Protein AF-A0A7V2V5F7-F1 (afdb_monomer_lite)

Structure (mmCIF, N/CA/C/O backbone):
data_AF-A0A7V2V5F7-F1
#
_entry.id   AF-A0A7V2V5F7-F1
#
loop_
_atom_site.group_PDB
_atom_site.id
_atom_site.type_symbol
_atom_site.label_atom_id
_atom_site.label_alt_id
_atom_site.label_comp_id
_atom_site.label_asym_id
_atom_site.label_entity_id
_atom_site.label_seq_id
_atom_site.pdbx_PDB_ins_code
_atom_site.Cartn_x
_atom_site.Cartn_y
_atom_site.Cartn_z
_atom_site.occupancy
_atom_site.B_iso_or_equiv
_atom_site.auth_seq_id
_atom_site.auth_comp_id
_atom_site.auth_asym_id
_atom_site.auth_atom_id
_atom_site.pdbx_PDB_model_num
ATOM 1 N N . MET A 1 1 ? -0.669 54.054 -12.329 1.00 40.62 1 MET A N 1
ATOM 2 C CA . MET A 1 1 ? -0.204 52.904 -11.526 1.00 40.62 1 MET A CA 1
ATOM 3 C C . MET A 1 1 ? -1.443 52.179 -11.039 1.00 40.62 1 MET A C 1
ATOM 5 O O . MET A 1 1 ? -2.071 52.624 -10.087 1.00 40.62 1 MET A O 1
ATOM 9 N N . GLU A 1 2 ? -1.870 51.163 -11.781 1.00 41.34 2 GLU A N 1
ATOM 10 C CA . GLU A 1 2 ? -3.075 50.390 -11.475 1.00 41.34 2 GLU A CA 1
ATOM 11 C C . GLU A 1 2 ? -2.751 49.357 -10.389 1.00 41.34 2 GLU A C 1
ATOM 13 O O . GLU A 1 2 ? -1.782 48.607 -10.501 1.00 41.34 2 GLU A O 1
ATOM 18 N N . LYS A 1 3 ? -3.529 49.363 -9.301 1.00 50.38 3 LYS A N 1
ATOM 19 C CA . LYS A 1 3 ? -3.457 48.353 -8.241 1.00 50.38 3 LYS A CA 1
ATOM 20 C C . LYS A 1 3 ? -4.193 47.104 -8.728 1.00 50.38 3 LYS A C 1
ATOM 22 O O . LYS A 1 3 ? -5.392 47.174 -8.976 1.00 50.38 3 LYS A O 1
ATOM 27 N N . GLN A 1 4 ? -3.494 45.978 -8.851 1.00 52.06 4 GLN A N 1
ATOM 28 C CA . GLN A 1 4 ? -4.135 44.680 -9.075 1.00 52.06 4 GLN A CA 1
ATOM 29 C C . GLN A 1 4 ? -4.911 44.272 -7.808 1.00 52.06 4 GLN A C 1
ATOM 31 O O . GLN A 1 4 ? -4.339 44.344 -6.716 1.00 52.06 4 GLN A O 1
ATOM 36 N N . PRO A 1 5 ? -6.196 43.885 -7.906 1.00 57.44 5 PRO A N 1
ATOM 37 C CA . PRO A 1 5 ? -6.975 43.485 -6.748 1.00 57.44 5 PRO A CA 1
ATOM 38 C C . PRO A 1 5 ? -6.785 41.996 -6.434 1.00 57.44 5 PRO A C 1
ATOM 40 O O . PRO A 1 5 ? -6.732 41.156 -7.326 1.00 57.44 5 PRO A O 1
ATOM 43 N N . ASN A 1 6 ? -6.740 41.722 -5.132 1.00 50.84 6 ASN A N 1
ATOM 44 C CA . ASN A 1 6 ? -7.055 40.470 -4.449 1.00 50.84 6 ASN A CA 1
ATOM 45 C C . ASN A 1 6 ? -6.460 39.177 -5.022 1.00 50.84 6 ASN A C 1
ATOM 47 O O . ASN A 1 6 ? -7.060 38.498 -5.854 1.00 50.84 6 ASN A O 1
ATOM 51 N N . GLY A 1 7 ? -5.351 38.748 -4.411 1.00 51.06 7 GLY A N 1
ATOM 52 C CA . GLY A 1 7 ? -5.041 37.328 -4.307 1.00 51.06 7 GLY A CA 1
ATOM 53 C C . GLY A 1 7 ? -6.179 36.636 -3.560 1.00 51.06 7 GLY A C 1
ATOM 54 O O . GLY A 1 7 ? -6.273 36.741 -2.341 1.00 51.06 7 GLY A O 1
ATOM 55 N N . MET A 1 8 ? -7.081 35.995 -4.302 1.00 54.47 8 MET A N 1
ATOM 56 C CA . MET A 1 8 ? -8.038 35.058 -3.729 1.00 54.47 8 MET A CA 1
ATOM 57 C C . MET A 1 8 ? -7.216 33.959 -3.054 1.00 54.47 8 MET A C 1
ATOM 59 O O . MET A 1 8 ? -6.476 33.247 -3.737 1.00 54.47 8 MET A O 1
ATOM 63 N N . GLU A 1 9 ? -7.284 33.863 -1.723 1.00 59.25 9 GLU A N 1
ATOM 64 C CA . GLU A 1 9 ? -6.768 32.701 -1.001 1.00 59.25 9 GLU A CA 1
ATOM 65 C C . GLU A 1 9 ? -7.335 31.454 -1.681 1.00 59.25 9 GLU A C 1
ATOM 67 O O . GLU A 1 9 ? -8.553 31.289 -1.775 1.00 59.25 9 GLU A O 1
ATOM 72 N N . GLN A 1 10 ? -6.454 30.603 -2.216 1.00 64.06 10 GLN A N 1
ATOM 73 C CA . GLN A 1 10 ? -6.885 29.305 -2.712 1.00 64.06 10 GLN A CA 1
ATOM 74 C C . GLN A 1 10 ? -7.592 28.593 -1.555 1.00 64.06 10 GLN A C 1
ATOM 76 O O . GLN A 1 10 ? -7.046 28.590 -0.444 1.00 64.06 10 GLN A O 1
ATOM 81 N N . PRO A 1 11 ? -8.794 28.026 -1.768 1.00 57.50 11 PRO A N 1
ATOM 82 C CA . PRO A 1 11 ? -9.477 27.295 -0.716 1.00 57.50 11 PRO A CA 1
ATOM 83 C C . PRO A 1 11 ? -8.508 26.247 -0.173 1.00 57.50 11 PRO A C 1
ATOM 85 O O . PRO A 1 11 ? -7.962 25.445 -0.935 1.00 57.50 11 PRO A O 1
ATOM 88 N N . LYS A 1 12 ? -8.241 26.302 1.138 1.00 58.06 12 LYS A N 1
ATOM 89 C CA . LYS A 1 12 ? -7.446 25.277 1.814 1.00 58.06 12 LYS A CA 1
ATOM 90 C C . LYS A 1 12 ? -8.158 23.958 1.563 1.00 58.06 12 LYS A C 1
ATOM 92 O O . LYS A 1 12 ? -9.246 23.742 2.085 1.00 58.06 12 LYS A O 1
ATOM 97 N N . PHE A 1 13 ? -7.560 23.118 0.727 1.00 57.34 13 PHE A N 1
ATOM 98 C CA . PHE A 1 13 ? -8.025 21.761 0.519 1.00 57.34 13 PHE A CA 1
ATOM 99 C C . PHE A 1 13 ? -7.932 21.052 1.868 1.00 57.34 13 PHE A C 1
ATOM 101 O O . PHE A 1 13 ? -6.837 20.771 2.356 1.00 57.34 13 PHE A O 1
ATOM 108 N N . VAL A 1 14 ? -9.080 20.858 2.510 1.00 57.25 14 VAL A N 1
ATOM 109 C CA . VAL A 1 14 ? -9.192 19.996 3.679 1.00 57.25 14 VAL A CA 1
ATOM 110 C C . VAL A 1 14 ? -9.502 18.621 3.103 1.00 57.25 14 VAL A C 1
ATOM 112 O O . VAL A 1 14 ? -10.596 18.451 2.568 1.00 57.25 14 VAL A O 1
ATOM 115 N N . PRO A 1 15 ? -8.548 17.674 3.104 1.00 55.72 15 PRO A N 1
ATOM 116 C CA . PRO A 1 15 ? -8.845 16.325 2.656 1.00 55.72 15 PRO A CA 1
ATOM 117 C C . PRO A 1 15 ? -9.974 15.772 3.524 1.00 55.72 15 PRO A C 1
ATOM 119 O O . PRO A 1 15 ? -9.897 15.83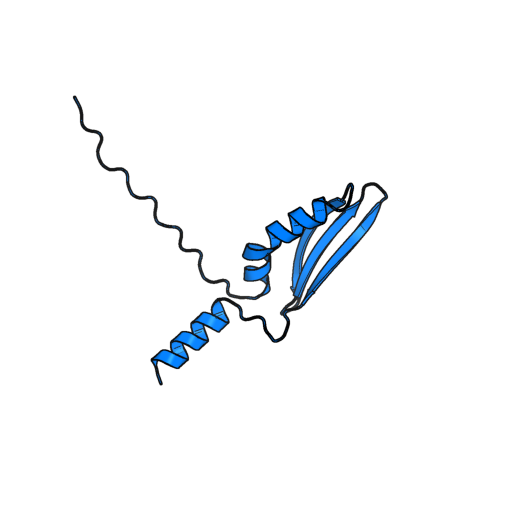6 4.755 1.00 55.72 15 PRO A O 1
ATOM 122 N N . GLU A 1 16 ? -11.028 15.276 2.879 1.00 58.97 16 GLU A N 1
ATOM 123 C CA . GLU A 1 16 ? -12.090 14.570 3.582 1.00 58.97 16 GLU A CA 1
ATOM 124 C C . GLU A 1 16 ? -11.477 13.370 4.324 1.00 58.97 16 GLU A C 1
ATOM 126 O O . GLU A 1 16 ? -10.567 12.719 3.790 1.00 58.97 16 GLU A O 1
ATOM 131 N N . PRO A 1 17 ? -11.903 13.102 5.573 1.00 60.78 17 PRO A N 1
ATOM 132 C CA . PRO A 1 17 ? -11.469 11.919 6.299 1.00 60.78 17 PRO A CA 1
ATOM 133 C C . PRO A 1 17 ? -11.731 10.673 5.456 1.00 60.78 17 PRO A C 1
ATOM 135 O O . PRO A 1 17 ? -12.791 10.537 4.859 1.00 60.78 17 PRO A O 1
ATOM 138 N N . ALA A 1 18 ? -10.763 9.765 5.396 1.00 65.62 18 ALA A N 1
ATOM 139 C CA . ALA A 1 18 ? -10.947 8.521 4.669 1.00 65.62 18 ALA A CA 1
ATOM 140 C C . ALA A 1 18 ? -11.968 7.616 5.380 1.00 65.62 18 ALA A C 1
ATOM 142 O O . ALA A 1 18 ? -11.833 7.349 6.577 1.00 65.62 18 ALA A O 1
ATOM 143 N N . ASP A 1 19 ? -12.932 7.103 4.613 1.00 73.50 19 ASP A N 1
ATOM 144 C CA . ASP A 1 19 ? -14.033 6.256 5.099 1.00 73.50 19 ASP A CA 1
ATOM 145 C C . ASP A 1 19 ? -13.612 4.818 5.453 1.00 73.50 19 ASP A C 1
ATOM 147 O O . ASP A 1 19 ? -14.379 4.067 6.047 1.00 73.50 19 ASP A O 1
ATOM 151 N N . SER A 1 20 ? -12.409 4.395 5.056 1.00 79.12 20 SER A N 1
ATOM 152 C CA . SER A 1 20 ? -11.929 3.022 5.236 1.00 79.12 20 SER A CA 1
ATOM 153 C C . SER A 1 20 ? -10.417 2.962 5.453 1.00 79.12 20 SER A C 1
ATOM 155 O O . SER A 1 20 ? -9.682 3.887 5.084 1.00 79.12 20 SER A O 1
ATOM 157 N N . PHE A 1 21 ? -9.945 1.851 6.031 1.00 84.62 21 PHE A N 1
ATOM 158 C CA . PHE A 1 21 ? -8.513 1.563 6.167 1.00 84.62 21 PHE A CA 1
ATOM 159 C C . PHE A 1 21 ? -7.814 1.592 4.810 1.00 84.62 21 PHE A C 1
ATOM 161 O O . PHE A 1 21 ? -6.725 2.135 4.690 1.00 84.62 21 PHE A O 1
ATOM 168 N N . GLU A 1 22 ? -8.433 1.027 3.783 1.00 88.19 22 GLU A N 1
ATOM 169 C CA . GLU A 1 22 ? -7.865 0.884 2.453 1.00 88.19 22 GLU A CA 1
ATOM 170 C C . GLU A 1 22 ? -7.654 2.248 1.812 1.00 88.19 22 GLU A C 1
ATOM 172 O O . GLU A 1 22 ? -6.559 2.534 1.323 1.00 88.19 22 GLU A O 1
ATOM 177 N N . THR A 1 23 ? -8.671 3.110 1.870 1.00 83.25 23 THR A N 1
ATOM 178 C CA . THR A 1 23 ? -8.585 4.480 1.361 1.00 83.25 23 THR A CA 1
ATOM 179 C C . THR A 1 23 ? -7.533 5.277 2.124 1.00 83.25 23 THR A C 1
ATOM 181 O O . THR A 1 23 ? -6.680 5.911 1.501 1.00 83.25 23 THR A O 1
ATOM 184 N N . ASP A 1 24 ? -7.546 5.228 3.458 1.00 83.50 24 ASP A N 1
ATOM 185 C CA . ASP A 1 24 ? -6.567 5.953 4.272 1.00 83.50 24 ASP A CA 1
ATOM 186 C C . ASP A 1 24 ? -5.145 5.458 4.001 1.00 83.50 24 ASP A C 1
ATOM 188 O O . ASP A 1 24 ? -4.240 6.242 3.722 1.00 83.50 24 ASP A O 1
ATOM 192 N N . PHE A 1 25 ? -4.938 4.145 4.022 1.00 85.50 25 PHE A N 1
ATOM 193 C CA . PHE A 1 25 ? -3.619 3.551 3.898 1.00 85.50 25 PHE A CA 1
ATOM 194 C C . PHE A 1 25 ? -3.036 3.767 2.501 1.00 85.50 25 PHE A C 1
ATOM 196 O O . PHE A 1 25 ? -1.872 4.163 2.376 1.00 85.50 25 PHE A O 1
ATOM 203 N N . LEU A 1 26 ? -3.821 3.559 1.440 1.00 85.81 26 LEU A N 1
ATOM 204 C CA . LEU A 1 26 ? -3.365 3.794 0.068 1.00 85.81 26 LEU A CA 1
ATOM 205 C C . LEU A 1 26 ? -3.034 5.275 -0.165 1.00 85.81 26 LEU A C 1
ATOM 207 O O . LEU A 1 26 ? -2.003 5.564 -0.776 1.00 85.81 26 LEU A O 1
ATOM 211 N N . ASN A 1 27 ? -3.821 6.205 0.386 1.00 82.06 27 ASN A N 1
ATOM 212 C CA . ASN A 1 27 ? -3.583 7.643 0.235 1.00 82.06 27 ASN A CA 1
ATOM 213 C C . ASN A 1 27 ? -2.417 8.153 1.100 1.00 82.06 27 ASN A C 1
ATOM 215 O O . ASN A 1 27 ? -1.546 8.872 0.610 1.00 82.06 27 ASN A O 1
ATOM 219 N N . ALA A 1 28 ? -2.367 7.781 2.379 1.00 79.25 28 ALA A N 1
ATOM 220 C CA . ALA A 1 28 ? -1.405 8.318 3.341 1.00 79.25 28 ALA A CA 1
ATOM 221 C C . ALA A 1 28 ? -0.059 7.579 3.329 1.00 79.25 28 ALA A C 1
ATOM 223 O O . ALA A 1 28 ? 0.992 8.170 3.598 1.00 79.25 28 ALA A O 1
ATOM 224 N N . ARG A 1 29 ? -0.068 6.267 3.063 1.00 79.50 29 ARG A N 1
ATOM 225 C CA . ARG A 1 29 ? 1.116 5.395 3.175 1.00 79.50 29 ARG A CA 1
ATOM 226 C C . ARG A 1 29 ? 1.522 4.748 1.855 1.00 79.50 29 ARG A C 1
ATOM 228 O O . ARG A 1 29 ? 2.694 4.390 1.717 1.00 79.50 29 ARG A O 1
ATOM 235 N N . GLY A 1 30 ? 0.624 4.666 0.872 1.00 78.31 30 GLY A N 1
ATOM 236 C CA . GLY A 1 30 ? 0.886 4.004 -0.408 1.00 78.31 30 GLY A CA 1
ATOM 237 C C . GLY A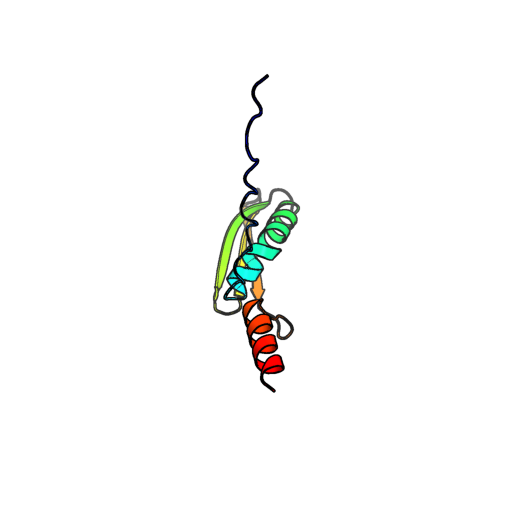 1 30 ? 2.073 4.585 -1.176 1.00 78.31 30 GLY A C 1
ATOM 238 O O . GLY A 1 30 ? 2.903 3.830 -1.680 1.00 78.31 30 GLY A O 1
ATOM 239 N N . ALA A 1 31 ? 2.241 5.913 -1.181 1.00 81.62 31 ALA A N 1
ATOM 240 C CA . ALA A 1 31 ? 3.388 6.560 -1.826 1.00 81.62 31 ALA A CA 1
ATOM 241 C C . ALA A 1 31 ? 4.734 6.145 -1.203 1.00 81.62 31 ALA A C 1
ATOM 243 O O . ALA A 1 31 ? 5.704 5.900 -1.919 1.00 81.62 31 ALA A O 1
ATOM 244 N N . LYS A 1 32 ? 4.792 6.013 0.130 1.00 84.75 32 LYS A N 1
ATOM 245 C CA . LYS A 1 32 ? 6.011 5.591 0.833 1.00 84.75 32 LYS A CA 1
ATOM 246 C C . LYS A 1 32 ? 6.359 4.142 0.507 1.00 84.75 32 LYS A C 1
ATOM 248 O O . LYS A 1 32 ? 7.518 3.858 0.231 1.00 84.75 32 LYS A O 1
ATOM 253 N N . ILE A 1 33 ? 5.365 3.252 0.490 1.00 84.25 33 ILE A N 1
ATOM 254 C CA . ILE A 1 33 ? 5.580 1.846 0.126 1.00 84.25 33 ILE A CA 1
ATOM 255 C C . ILE A 1 33 ? 6.037 1.729 -1.323 1.00 84.25 33 ILE A C 1
ATOM 257 O O . ILE A 1 33 ? 7.036 1.067 -1.581 1.00 84.25 33 ILE A O 1
ATOM 261 N N . LYS A 1 34 ? 5.381 2.422 -2.257 1.00 82.81 34 LYS A N 1
ATOM 262 C CA . LYS A 1 34 ? 5.788 2.434 -3.667 1.00 82.81 34 LYS A CA 1
ATOM 263 C C . LYS A 1 34 ? 7.242 2.883 -3.844 1.00 82.81 34 LYS A C 1
ATOM 265 O O . LYS A 1 34 ? 7.982 2.257 -4.604 1.00 82.81 34 LYS A O 1
ATOM 270 N N . ASN A 1 35 ? 7.661 3.923 -3.125 1.00 83.12 35 ASN A N 1
ATOM 271 C CA . ASN A 1 35 ? 9.052 4.377 -3.134 1.00 83.12 35 ASN A CA 1
ATOM 272 C C . ASN A 1 35 ? 10.000 3.312 -2.567 1.00 83.12 35 ASN A C 1
ATOM 274 O O . ASN A 1 35 ? 10.950 2.942 -3.247 1.00 83.12 35 ASN A O 1
ATOM 278 N N . SER A 1 36 ? 9.711 2.750 -1.389 1.00 83.75 36 SER A N 1
ATOM 279 C CA . SER A 1 36 ? 10.540 1.694 -0.788 1.00 83.75 36 SER A CA 1
ATOM 280 C C . SER A 1 36 ? 10.613 0.428 -1.645 1.00 83.75 36 SER A C 1
ATOM 282 O O . SER A 1 36 ? 11.655 -0.209 -1.721 1.00 83.75 36 SER A O 1
ATOM 284 N N . MET A 1 37 ? 9.533 0.061 -2.335 1.00 81.00 37 MET A N 1
ATOM 285 C CA . MET A 1 37 ? 9.544 -1.070 -3.264 1.00 81.00 37 MET A CA 1
ATOM 286 C C . MET A 1 37 ? 10.408 -0.789 -4.494 1.00 81.00 37 MET A C 1
ATOM 288 O O . MET A 1 37 ? 11.026 -1.708 -5.011 1.00 81.00 37 MET A O 1
ATOM 292 N N . SER A 1 38 ? 10.490 0.466 -4.940 1.00 79.81 38 SER A N 1
ATOM 293 C CA . SER A 1 38 ? 11.333 0.853 -6.079 1.00 79.81 38 SER A CA 1
ATOM 294 C C . SER A 1 38 ? 12.834 0.770 -5.756 1.00 79.81 38 SER A C 1
ATOM 296 O O . SER A 1 38 ? 13.653 0.710 -6.667 1.00 79.81 38 SER A O 1
ATOM 298 N N . GLU A 1 39 ? 13.209 0.728 -4.471 1.00 82.88 39 GLU A N 1
ATOM 299 C CA . GLU A 1 39 ? 14.589 0.494 -4.013 1.00 82.88 39 GLU A CA 1
ATOM 300 C C . GLU A 1 39 ? 14.990 -0.993 -4.075 1.00 82.88 39 GLU A C 1
ATOM 302 O O . GLU A 1 39 ? 16.175 -1.327 -4.003 1.00 82.88 39 GLU A O 1
ATOM 307 N N . ILE A 1 40 ? 14.025 -1.904 -4.241 1.00 78.19 40 ILE A N 1
ATOM 308 C CA . ILE A 1 40 ? 14.291 -3.326 -4.466 1.00 78.19 40 ILE A CA 1
ATOM 309 C C . ILE A 1 40 ? 14.760 -3.453 -5.918 1.00 78.19 40 ILE A C 1
ATOM 311 O O . ILE A 1 40 ? 13.944 -3.433 -6.825 1.00 78.19 40 ILE A O 1
ATOM 315 N N . GLY A 1 41 ? 16.074 -3.525 -6.142 1.00 71.19 41 GLY A N 1
ATOM 316 C CA . GLY A 1 41 ? 16.722 -3.428 -7.461 1.00 71.19 41 GLY A CA 1
ATOM 317 C C . GLY A 1 41 ? 15.906 -3.928 -8.667 1.00 71.19 41 GLY A C 1
ATOM 318 O O . GLY A 1 41 ? 15.474 -5.088 -8.709 1.00 71.19 41 GLY A O 1
ATOM 319 N N . ASP A 1 42 ? 15.737 -3.021 -9.635 1.00 82.69 42 ASP A N 1
ATOM 320 C CA . ASP A 1 42 ? 14.965 -3.154 -10.879 1.00 82.69 42 ASP A CA 1
ATOM 321 C C . ASP A 1 42 ? 13.481 -3.514 -10.708 1.00 82.69 42 ASP A C 1
ATOM 323 O O . ASP A 1 42 ? 12.845 -4.013 -11.639 1.00 82.69 42 ASP A O 1
ATOM 327 N N . PHE A 1 43 ? 12.905 -3.279 -9.528 1.00 86.75 43 PHE A N 1
ATOM 328 C CA . PHE A 1 43 ? 11.484 -3.485 -9.291 1.00 86.75 43 PHE A CA 1
ATOM 329 C C . PHE A 1 43 ? 10.638 -2.408 -9.973 1.00 86.75 43 PHE A C 1
ATOM 331 O O . PHE A 1 43 ? 10.757 -1.209 -9.716 1.00 86.75 43 PHE A O 1
ATOM 338 N N . VAL A 1 44 ? 9.710 -2.864 -10.806 1.00 89.69 44 VAL A N 1
ATOM 339 C CA . VAL A 1 44 ? 8.693 -2.049 -11.458 1.00 89.69 44 VAL A CA 1
ATOM 340 C C . VAL A 1 44 ? 7.369 -2.282 -10.752 1.00 89.69 44 VAL A C 1
ATOM 342 O O . VAL A 1 44 ? 6.749 -3.341 -10.877 1.00 89.69 44 VAL A O 1
ATOM 345 N N . PHE A 1 45 ? 6.914 -1.259 -10.034 1.00 90.44 45 PHE A N 1
ATOM 346 C CA . PHE A 1 45 ? 5.586 -1.241 -9.435 1.00 90.44 45 PHE A CA 1
ATOM 347 C C . PHE A 1 45 ? 4.497 -1.339 -10.513 1.00 90.44 45 PHE A C 1
ATOM 349 O O . PHE A 1 45 ? 4.513 -0.576 -11.483 1.00 90.44 45 PHE A O 1
ATOM 356 N N . ARG A 1 46 ? 3.540 -2.257 -10.340 1.00 92.75 46 ARG A N 1
ATOM 357 C CA . ARG A 1 46 ? 2.464 -2.512 -11.312 1.00 92.75 46 ARG A CA 1
ATOM 358 C C . ARG A 1 46 ? 1.119 -2.001 -10.823 1.00 92.75 46 ARG A C 1
ATOM 360 O O . ARG A 1 46 ? 0.461 -1.265 -11.555 1.00 92.75 46 ARG A O 1
ATOM 367 N N . SER A 1 47 ? 0.713 -2.374 -9.616 1.00 91.94 47 SER A N 1
ATOM 368 C CA . SER A 1 47 ? -0.604 -2.022 -9.089 1.00 91.94 47 SER A CA 1
ATOM 369 C C . SER A 1 47 ? -0.636 -2.072 -7.560 1.00 91.94 47 SER A C 1
ATOM 371 O O . SER A 1 47 ? 0.202 -2.690 -6.901 1.00 91.94 47 SER A O 1
ATOM 373 N N . SER A 1 48 ? -1.616 -1.376 -6.995 1.00 92.81 48 SER A N 1
ATOM 374 C CA . SER A 1 48 ? -2.013 -1.480 -5.593 1.00 92.81 48 SER A CA 1
ATOM 375 C C . SER A 1 48 ? -3.511 -1.269 -5.483 1.00 92.81 48 SER A C 1
ATOM 377 O O . SER A 1 48 ? -4.096 -0.567 -6.311 1.00 92.81 48 SER A O 1
ATOM 379 N N . GLY A 1 49 ? -4.117 -1.801 -4.432 1.00 91.12 49 GLY A N 1
ATOM 380 C CA . GLY A 1 49 ? -5.538 -1.614 -4.170 1.00 91.12 49 GLY A CA 1
ATOM 381 C C . GLY A 1 49 ? -5.983 -2.303 -2.891 1.00 91.12 49 GLY A C 1
ATOM 382 O O . GLY A 1 49 ? -5.156 -2.799 -2.128 1.00 91.12 49 GLY A O 1
ATOM 383 N N . SER A 1 50 ? 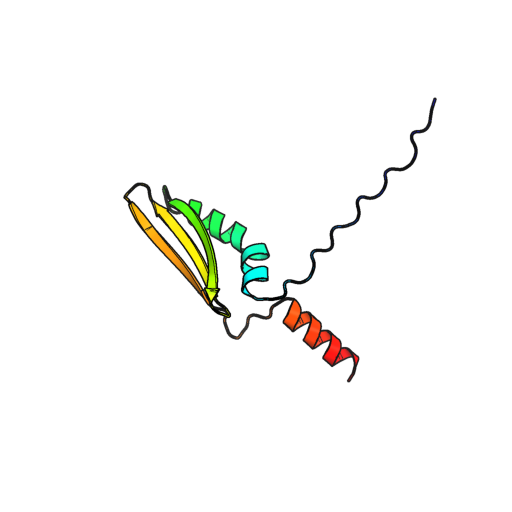-7.295 -2.335 -2.670 1.00 91.19 50 SER A N 1
ATOM 384 C CA . SER A 1 50 ? -7.898 -3.191 -1.645 1.00 91.19 50 SER A CA 1
ATOM 385 C C . SER A 1 50 ? -7.747 -4.667 -2.035 1.00 91.19 50 SER A C 1
ATOM 387 O O . SER A 1 50 ? -7.893 -5.020 -3.206 1.00 91.19 50 SER A O 1
ATOM 389 N N . ASP A 1 51 ? -7.444 -5.512 -1.050 1.00 91.38 51 ASP A N 1
ATOM 390 C CA . ASP A 1 51 ? -7.343 -6.978 -1.156 1.00 91.38 51 ASP A CA 1
ATOM 391 C C . ASP A 1 51 ? -8.437 -7.670 -0.314 1.00 91.38 51 ASP A C 1
ATOM 393 O O . ASP A 1 51 ? -8.255 -8.783 0.180 1.00 91.38 51 ASP A O 1
ATOM 397 N N . GLY A 1 52 ? -9.557 -6.973 -0.091 1.00 86.88 52 GLY A N 1
ATOM 398 C CA . GLY A 1 52 ? -10.617 -7.349 0.847 1.00 86.88 52 GLY A CA 1
ATOM 399 C C . GLY A 1 52 ? -10.717 -6.385 2.029 1.00 86.88 52 GLY A C 1
ATOM 400 O O . GLY A 1 52 ? -9.909 -5.469 2.155 1.00 86.88 52 GLY A O 1
ATOM 401 N N . GLU A 1 53 ? -11.720 -6.600 2.883 1.00 86.06 53 GLU A N 1
ATOM 402 C CA . GLU A 1 53 ? -11.979 -5.752 4.051 1.00 86.06 53 GLU A CA 1
ATOM 403 C C . GLU A 1 53 ? -10.805 -5.784 5.038 1.00 86.06 53 GLU A C 1
ATOM 405 O O . GLU A 1 53 ? -10.338 -6.849 5.454 1.00 86.06 53 GLU A O 1
ATOM 410 N N . GLY A 1 54 ? -10.309 -4.600 5.387 1.00 87.81 54 GLY A N 1
ATOM 411 C CA . GLY A 1 54 ? -9.134 -4.417 6.222 1.00 87.81 54 GLY A CA 1
ATOM 412 C C . GLY A 1 54 ? -7.836 -4.834 5.536 1.00 87.81 54 GLY A C 1
ATOM 413 O O . GLY A 1 54 ? -6.850 -5.051 6.233 1.00 87.81 54 GLY A O 1
ATOM 414 N N . LYS A 1 55 ? -7.790 -4.985 4.207 1.00 92.88 55 LYS A N 1
ATOM 415 C CA . LYS A 1 55 ? -6.589 -5.460 3.504 1.00 92.88 55 LYS A CA 1
ATOM 416 C C . LYS A 1 55 ? -6.273 -4.621 2.281 1.00 92.88 55 LYS A C 1
ATOM 418 O O . LYS A 1 55 ? -7.141 -4.278 1.484 1.00 92.88 55 LYS A O 1
ATOM 423 N N . VAL A 1 56 ? -4.990 -4.347 2.086 1.00 93.31 56 VAL A N 1
ATOM 424 C CA . VAL A 1 56 ? -4.468 -3.710 0.874 1.00 93.31 56 VAL A CA 1
ATOM 425 C C . VAL A 1 56 ? -3.325 -4.523 0.296 1.00 93.31 56 VAL A C 1
ATOM 427 O O . VAL A 1 56 ? -2.598 -5.192 1.029 1.00 93.31 56 VAL A O 1
ATOM 430 N N . TYR A 1 57 ? -3.133 -4.437 -1.015 1.00 94.56 57 TYR A N 1
ATOM 431 C CA . TYR A 1 57 ? -2.009 -5.057 -1.702 1.00 94.56 57 TYR A CA 1
ATOM 432 C C . TYR A 1 57 ? -1.176 -4.036 -2.476 1.00 94.56 57 TYR A C 1
ATOM 434 O O . TYR A 1 57 ? -1.675 -3.003 -2.926 1.00 94.56 57 TYR A O 1
ATOM 442 N N . PHE A 1 58 ? 0.094 -4.378 -2.671 1.00 92.62 58 PHE A N 1
ATOM 443 C CA . PHE A 1 58 ? 1.033 -3.731 -3.582 1.00 92.62 58 PHE A CA 1
ATOM 444 C C . PHE A 1 58 ? 1.756 -4.823 -4.359 1.00 92.62 58 PHE A C 1
ATOM 446 O O . PHE A 1 58 ? 2.303 -5.746 -3.756 1.00 92.62 58 PHE A O 1
ATOM 453 N N . GLU A 1 59 ? 1.787 -4.738 -5.682 1.00 94.50 59 GLU A N 1
ATOM 454 C CA . GLU A 1 59 ? 2.471 -5.730 -6.507 1.00 94.50 59 GLU A CA 1
ATOM 455 C C . GLU A 1 59 ? 3.304 -5.112 -7.622 1.00 94.50 59 GLU A C 1
ATOM 457 O O . GLU A 1 59 ? 3.078 -3.994 -8.098 1.00 94.50 59 GLU A O 1
ATOM 462 N N . GLY A 1 60 ? 4.296 -5.879 -8.050 1.00 92.50 60 GLY A N 1
ATOM 463 C CA . GLY A 1 60 ? 5.105 -5.545 -9.200 1.00 92.50 60 GLY A CA 1
ATOM 464 C C . GLY A 1 60 ? 6.072 -6.648 -9.579 1.00 92.50 60 GLY A C 1
ATOM 465 O O . GLY A 1 60 ? 5.954 -7.789 -9.129 1.00 92.50 60 GLY A O 1
ATOM 466 N N . GLU A 1 61 ? 7.013 -6.303 -10.444 1.00 94.62 61 GLU A N 1
ATOM 467 C CA . GLU A 1 61 ? 7.889 -7.271 -11.095 1.00 94.62 61 GLU A CA 1
ATOM 468 C C . GLU A 1 61 ? 9.305 -6.715 -11.225 1.00 94.62 61 GLU A C 1
ATOM 470 O O . GLU A 1 61 ? 9.478 -5.539 -11.536 1.00 94.62 61 GLU A O 1
ATOM 475 N N . ARG A 1 62 ? 10.315 -7.551 -10.984 1.00 90.94 62 ARG A N 1
A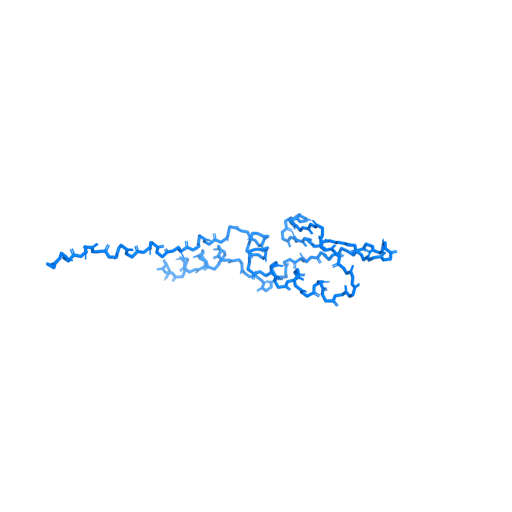TOM 476 C CA . ARG A 1 62 ? 11.729 -7.212 -11.198 1.00 90.94 62 ARG A CA 1
ATOM 477 C C . ARG A 1 62 ? 12.152 -7.503 -12.637 1.00 90.94 62 ARG A C 1
ATOM 479 O O . ARG A 1 62 ? 11.507 -8.287 -13.328 1.00 90.94 62 ARG A O 1
ATOM 486 N N . ALA A 1 63 ? 13.281 -6.942 -13.073 1.00 88.00 63 ALA A N 1
ATOM 487 C CA . ALA A 1 63 ? 13.834 -7.199 -14.410 1.00 88.00 63 ALA A CA 1
ATOM 488 C C . ALA A 1 63 ? 14.139 -8.684 -14.703 1.00 88.00 63 ALA A C 1
ATOM 490 O O . ALA A 1 63 ? 14.151 -9.085 -15.864 1.00 88.00 63 ALA A O 1
ATOM 491 N N . ASP A 1 64 ? 14.350 -9.507 -13.672 1.00 90.12 64 ASP A N 1
ATOM 492 C CA . ASP A 1 64 ? 14.548 -10.958 -13.799 1.00 90.12 64 ASP A CA 1
ATOM 493 C C . ASP A 1 64 ? 13.233 -11.757 -13.947 1.00 90.12 64 ASP A C 1
ATOM 495 O O . ASP A 1 64 ? 13.262 -12.985 -14.035 1.00 90.12 64 ASP A O 1
ATOM 499 N N . GLY A 1 65 ? 12.080 -11.078 -13.985 1.00 90.62 65 GLY A N 1
ATOM 500 C CA . GLY A 1 65 ? 10.750 -11.684 -14.077 1.00 90.62 65 GLY A CA 1
ATOM 501 C C . GLY A 1 65 ? 10.159 -12.116 -12.732 1.00 90.62 65 GLY A C 1
ATOM 502 O O . GLY A 1 65 ? 9.045 -12.645 -12.691 1.00 90.62 65 GLY A O 1
ATOM 503 N N . THR A 1 66 ? 10.860 -11.889 -11.615 1.00 91.31 66 THR A N 1
ATOM 504 C CA . THR A 1 66 ? 10.333 -12.183 -10.277 1.00 91.31 66 THR A CA 1
ATOM 505 C C . THR A 1 66 ? 9.162 -11.264 -9.955 1.00 91.31 66 THR A C 1
ATOM 507 O O . THR A 1 66 ? 9.311 -10.041 -9.922 1.00 91.31 66 THR A O 1
ATOM 510 N N . LYS A 1 67 ? 8.007 -11.855 -9.641 1.00 93.88 67 LYS A N 1
ATOM 511 C CA . LYS A 1 67 ? 6.813 -11.135 -9.186 1.00 93.88 67 LYS A CA 1
ATOM 512 C C . LYS A 1 67 ? 6.798 -11.047 -7.668 1.00 93.88 67 LYS A C 1
ATOM 514 O O . LYS A 1 67 ? 6.958 -12.058 -6.989 1.00 93.88 67 LYS A O 1
ATOM 519 N N . ILE A 1 68 ? 6.576 -9.848 -7.143 1.00 90.94 68 ILE A N 1
ATOM 520 C CA . ILE A 1 68 ? 6.470 -9.596 -5.704 1.00 90.94 68 ILE A CA 1
ATOM 521 C C . ILE A 1 68 ? 5.097 -8.992 -5.441 1.00 90.94 68 ILE A C 1
ATOM 523 O O . ILE A 1 68 ? 4.730 -7.999 -6.068 1.00 90.94 68 ILE A O 1
ATOM 527 N N . ARG A 1 69 ? 4.364 -9.579 -4.494 1.00 93.06 69 ARG A N 1
ATOM 528 C CA . ARG A 1 69 ? 3.108 -9.051 -3.961 1.00 93.06 69 ARG A CA 1
ATOM 529 C C . ARG A 1 69 ? 3.228 -8.938 -2.448 1.00 93.06 69 ARG A C 1
ATOM 531 O O . ARG A 1 69 ? 3.609 -9.898 -1.784 1.00 93.06 69 ARG A O 1
ATOM 538 N N . ILE A 1 70 ? 2.916 -7.763 -1.925 1.00 90.06 70 ILE A N 1
ATOM 539 C CA . ILE A 1 70 ? 2.871 -7.455 -0.499 1.00 90.06 70 ILE A CA 1
ATOM 540 C C . ILE A 1 70 ? 1.406 -7.228 -0.152 1.00 90.06 70 ILE A C 1
ATOM 542 O O . ILE A 1 70 ? 0.803 -6.303 -0.688 1.00 90.06 70 ILE A O 1
ATOM 546 N N . SER A 1 71 ? 0.858 -8.047 0.740 1.00 92.31 71 SER A N 1
ATOM 547 C CA . SER A 1 71 ? -0.468 -7.827 1.322 1.00 92.31 71 SER A CA 1
ATOM 548 C C . SER A 1 71 ? -0.302 -7.320 2.752 1.00 92.31 71 SER A C 1
ATOM 550 O O . SER A 1 71 ? 0.507 -7.847 3.518 1.00 92.31 71 SER A O 1
ATOM 552 N N . ILE A 1 72 ? -1.040 -6.272 3.096 1.00 89.25 72 ILE A N 1
ATOM 553 C CA . ILE A 1 72 ? -1.014 -5.617 4.402 1.00 89.25 72 ILE A CA 1
ATOM 554 C C . ILE A 1 72 ? -2.422 -5.669 4.963 1.00 89.25 72 ILE A C 1
ATOM 556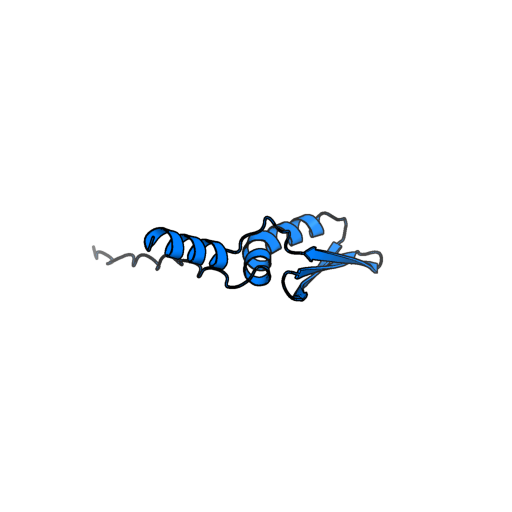 O O . ILE A 1 72 ? -3.372 -5.229 4.320 1.00 89.25 72 ILE A O 1
ATOM 560 N N . GLU A 1 73 ? -2.528 -6.202 6.169 1.00 92.06 73 GLU A N 1
ATOM 561 C CA . GLU A 1 73 ? -3.777 -6.356 6.900 1.00 92.06 73 GLU A CA 1
ATOM 562 C C . GLU A 1 73 ? -3.858 -5.318 8.024 1.00 92.06 73 GLU A C 1
ATOM 564 O O . GLU A 1 73 ? -2.851 -4.996 8.665 1.00 92.06 73 GLU A O 1
ATOM 569 N N . LYS A 1 74 ? -5.057 -4.776 8.243 1.00 89.44 74 LYS A N 1
ATOM 570 C CA . LYS A 1 74 ? -5.391 -3.877 9.343 1.00 89.44 74 LYS A CA 1
ATOM 571 C C . LYS A 1 74 ? -5.138 -4.631 10.645 1.00 89.44 74 LYS A C 1
ATOM 573 O O . LYS A 1 74 ? -5.840 -5.579 10.967 1.00 89.44 74 LYS A O 1
ATOM 578 N N . GLY A 1 75 ? -4.123 -4.207 11.392 1.00 86.75 75 GLY A N 1
ATOM 579 C CA . GLY A 1 75 ? -3.889 -4.719 12.740 1.00 86.75 75 GLY A CA 1
ATOM 580 C C . GLY A 1 75 ? -4.868 -4.120 13.751 1.00 86.75 75 GLY A C 1
ATOM 581 O O . GLY A 1 75 ? -5.357 -3.007 13.555 1.00 86.75 75 GLY A O 1
ATOM 582 N N . ASP A 1 76 ? -5.065 -4.807 14.877 1.00 84.88 76 ASP A N 1
ATOM 583 C CA . ASP A 1 76 ? -6.014 -4.425 15.942 1.00 84.88 76 ASP A CA 1
ATOM 584 C C . ASP A 1 76 ? -5.795 -3.010 16.513 1.00 84.88 76 ASP A C 1
ATOM 586 O O . ASP A 1 76 ? -6.704 -2.395 17.063 1.00 84.88 76 ASP A O 1
ATOM 590 N N . GLY A 1 77 ? -4.574 -2.476 16.397 1.00 80.12 77 GLY A N 1
ATOM 591 C CA . GLY A 1 77 ? -4.221 -1.133 16.865 1.00 80.12 77 GLY A CA 1
ATOM 592 C C . GLY A 1 77 ? -4.474 -0.008 15.857 1.00 80.12 77 GLY A C 1
ATOM 593 O O . GLY A 1 77 ? -4.278 1.161 16.195 1.00 80.12 77 GLY A O 1
ATOM 594 N N . TYR A 1 78 ? -4.854 -0.324 14.619 1.00 81.56 78 TYR A N 1
ATOM 595 C CA . TYR A 1 78 ? -5.104 0.690 13.602 1.00 81.56 78 TYR A CA 1
ATOM 596 C C . TYR A 1 78 ? -6.510 1.274 13.767 1.00 81.56 78 TYR A C 1
ATOM 598 O O . TYR A 1 78 ? -7.500 0.545 13.761 1.00 81.56 78 TYR A O 1
ATOM 606 N N . LYS A 1 79 ? -6.590 2.605 13.845 1.00 75.94 79 LYS A N 1
ATOM 607 C CA . LYS A 1 79 ? -7.845 3.355 13.772 1.00 75.94 79 LYS A CA 1
ATOM 608 C C . LYS A 1 79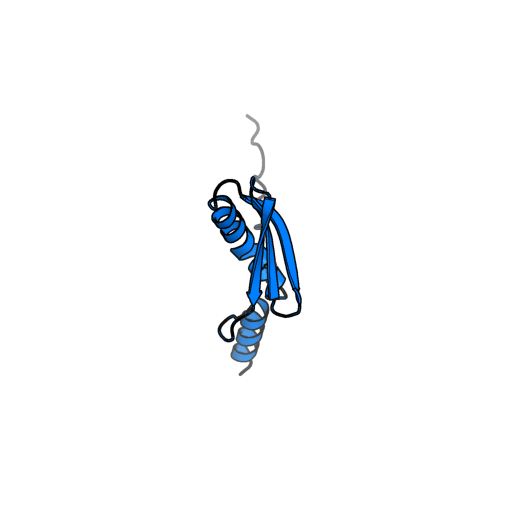 ? -7.839 4.202 12.509 1.00 75.94 79 LYS A C 1
ATOM 610 O O . LYS A 1 79 ? -6.934 5.018 12.331 1.00 75.94 79 LYS A O 1
ATOM 615 N N . SER A 1 80 ? -8.839 4.010 11.659 1.00 71.75 80 SER A N 1
ATOM 616 C CA . SER A 1 80 ? -9.079 4.882 10.512 1.00 71.75 80 SER A CA 1
ATOM 617 C C . SER A 1 80 ? -9.458 6.294 10.978 1.00 71.75 80 SER A C 1
ATOM 619 O O . SER A 1 80 ? -9.944 6.473 12.102 1.00 71.75 80 SER A O 1
ATOM 621 N N . PRO A 1 81 ? -9.267 7.322 10.135 1.00 69.56 81 PRO A N 1
ATOM 622 C CA . PRO A 1 81 ? -9.750 8.668 10.425 1.00 69.56 81 PRO A CA 1
ATOM 623 C C . PRO A 1 81 ? -11.244 8.718 10.782 1.00 69.56 81 PRO A C 1
ATOM 625 O O . PRO A 1 81 ? -11.607 9.455 11.699 1.00 69.56 81 PRO A O 1
ATOM 628 N N . ALA A 1 82 ? -12.081 7.905 10.125 1.00 69.50 82 ALA A N 1
ATOM 629 C CA . ALA A 1 82 ? -13.502 7.760 10.443 1.00 69.50 82 ALA A CA 1
ATOM 630 C C . ALA A 1 82 ? -13.733 7.229 11.872 1.00 69.50 82 ALA A C 1
ATOM 632 O O . ALA A 1 82 ? -14.419 7.878 12.658 1.00 69.50 82 ALA A O 1
ATOM 633 N N . GLU A 1 83 ? -13.063 6.136 12.261 1.00 71.12 83 GLU A N 1
ATOM 634 C CA . GLU A 1 83 ? -13.147 5.570 13.624 1.00 71.12 83 GLU A CA 1
ATOM 635 C C . GLU A 1 83 ? -12.682 6.570 14.702 1.00 71.12 83 GLU A C 1
ATOM 637 O O . GLU A 1 83 ? -13.187 6.589 15.825 1.00 71.12 83 GLU A O 1
ATOM 642 N N . ILE A 1 84 ? -11.706 7.427 14.382 1.00 73.75 84 ILE A N 1
ATOM 643 C CA . ILE A 1 84 ? -11.248 8.490 15.290 1.00 73.75 84 ILE A CA 1
ATOM 644 C C . ILE A 1 84 ? -12.292 9.611 15.397 1.00 73.75 84 ILE A C 1
ATOM 646 O O . ILE A 1 84 ? -12.458 10.180 16.478 1.00 73.75 84 ILE A O 1
ATOM 650 N N . ALA A 1 85 ? -12.965 9.960 14.299 1.00 71.88 85 ALA A N 1
ATOM 651 C CA . ALA A 1 85 ? -13.995 10.994 14.278 1.00 71.88 85 ALA A CA 1
ATOM 652 C C . ALA A 1 85 ? -15.257 10.562 15.043 1.00 71.88 85 ALA A C 1
ATOM 654 O O . ALA A 1 85 ? -15.773 11.343 15.841 1.00 71.88 85 ALA A O 1
ATOM 655 N N . GLU A 1 86 ? -15.705 9.317 14.876 1.00 72.31 86 GLU A N 1
ATOM 656 C CA . GLU A 1 86 ? -16.827 8.746 15.635 1.00 72.31 86 GLU A CA 1
ATOM 657 C C . GLU A 1 86 ? -16.545 8.731 17.141 1.00 72.31 86 GLU A C 1
ATOM 659 O O . GLU A 1 86 ? -17.329 9.273 17.918 1.00 72.31 86 GLU A O 1
ATOM 664 N N . ALA A 1 87 ? -15.373 8.233 17.552 1.00 70.69 87 ALA A N 1
ATOM 665 C CA . ALA A 1 87 ? -14.989 8.186 18.964 1.00 70.69 87 ALA A CA 1
ATOM 666 C C . ALA A 1 87 ? -14.919 9.576 19.628 1.00 70.69 87 ALA A C 1
ATOM 668 O O . ALA A 1 87 ? -15.130 9.700 20.834 1.00 70.69 87 ALA A O 1
ATOM 669 N N . LYS A 1 88 ? -14.609 10.634 18.866 1.00 67.88 88 LYS A N 1
ATOM 670 C CA . LYS A 1 88 ? -14.613 12.016 19.376 1.00 67.88 88 LYS A CA 1
ATOM 671 C C . LYS A 1 88 ? -16.023 12.557 19.562 1.00 67.88 88 LYS A C 1
ATOM 673 O O . LYS A 1 88 ? -16.276 13.197 20.575 1.00 67.88 88 LYS A O 1
ATOM 678 N N . ASN A 1 89 ? -16.926 12.269 18.628 1.00 65.94 89 ASN A N 1
ATOM 679 C CA . ASN A 1 89 ? -18.326 12.651 18.774 1.00 65.94 89 ASN A CA 1
ATOM 680 C C . ASN A 1 89 ? -18.943 11.950 19.996 1.00 65.94 89 ASN A C 1
ATOM 682 O O . ASN A 1 89 ? -19.536 12.613 20.836 1.00 65.94 89 ASN A O 1
ATOM 686 N N . GLU A 1 90 ? -18.731 10.644 20.181 1.00 60.19 90 GLU A N 1
ATOM 687 C CA . GLU A 1 90 ? -19.248 9.919 21.358 1.00 60.19 90 GLU A CA 1
ATOM 688 C C . GLU A 1 90 ? -18.711 10.440 22.704 1.00 60.19 90 GLU A C 1
ATOM 690 O O . GLU A 1 90 ? -19.400 10.353 23.722 1.00 60.19 90 GLU A O 1
ATOM 695 N N . ALA A 1 91 ? -17.496 10.995 22.720 1.00 61.91 91 ALA A N 1
ATOM 696 C CA . ALA A 1 91 ? -16.890 11.583 23.912 1.00 61.91 91 ALA A CA 1
ATOM 697 C C . ALA A 1 91 ? -17.385 13.009 24.224 1.00 61.91 91 ALA A C 1
ATOM 699 O O . ALA A 1 91 ? -17.256 13.443 25.363 1.00 61.91 91 ALA A O 1
ATOM 700 N N . GLU A 1 92 ? -17.930 13.740 23.246 1.00 57.72 92 GLU A N 1
ATOM 701 C CA . GLU A 1 92 ? -18.488 15.090 23.447 1.00 57.72 92 GLU A CA 1
ATOM 702 C C . GLU A 1 92 ? -19.967 15.080 23.879 1.00 57.72 92 GLU A C 1
ATOM 704 O O . GLU A 1 92 ? -20.459 16.085 24.393 1.00 57.72 92 GLU A O 1
ATOM 709 N N . TYR A 1 93 ? -20.673 13.958 23.704 1.00 52.44 93 TYR A N 1
ATOM 710 C CA . TYR A 1 93 ? -22.082 13.796 24.096 1.00 52.44 93 TYR A CA 1
ATOM 711 C C . TYR A 1 93 ? -22.297 12.987 25.395 1.00 52.44 93 TYR A C 1
ATOM 713 O O . TYR A 1 93 ? -23.449 12.733 25.754 1.00 52.44 93 TYR A O 1
ATOM 721 N N . ASN A 1 94 ? -21.223 12.614 26.104 1.00 49.34 94 ASN A N 1
ATOM 722 C CA . ASN A 1 94 ? -21.246 12.000 27.445 1.00 49.34 94 ASN A CA 1
ATOM 723 C C . ASN A 1 94 ? -20.639 12.934 28.499 1.00 49.34 94 ASN A C 1
ATOM 725 O O . ASN A 1 94 ? -21.038 12.808 29.680 1.00 49.34 94 ASN A O 1
#

pLDDT: mean 77.26, std 14.45, range [40.62, 94.62]

Sequence (94 aa):
MEKQPNGMEQPKFVPEPADSFETDFLNARGAKIKNSMSEIGDFVFRSSGSDGEGKVYFEGERADGTKIRISIEKGDGYKSPAEIAEAKNEAEYN

Secondary structure (DSSP, 8-state):
-PPPP---PPP---PPPPSSHHHHHHHHTHHHHHHHHHTSTT-EEEEEEE-STTEEEEEEE-TTS-EEEEEEE--TT---HHHHHHHHHHHH--

Radius of gyration: 20.06 Å; chains: 1; bounding box: 39×65×42 Å

Foldseek 3Di:
DDDDDDPDDDPPPDPDFDPAPFRCCCVPPVVVVCVVQPVVAQWDWDDKGAPDHQKIKTWTAHPVGDIDMDMDGRDPPDDGSVNVVVVVVVVVVD